Protein AF-A0A2G2ZNK8-F1 (afdb_monomer_lite)

Sequence (115 aa):
MFLFCLRTRWISGLNPLFIWFDPETQLQRLMTRDGSMEEAKSRINAQMSLDLKRSKADIVIDNTSSLEALHEQFQKVLTEITKPLTCIEFMLSRNGAFLALFSTFVSVAIFKKSS

Organism: Capsicum annuum (NCBI:txid4072)

Structure (mmCIF, N/CA/C/O backbone):
data_AF-A0A2G2ZNK8-F1
#
_entry.id   AF-A0A2G2ZNK8-F1
#
loop_
_atom_site.group_PDB
_atom_site.id
_atom_site.type_symbol
_atom_site.label_atom_id
_atom_site.label_alt_id
_atom_site.label_comp_id
_atom_site.label_asym_id
_atom_site.label_entity_id
_atom_site.label_seq_id
_atom_site.pdbx_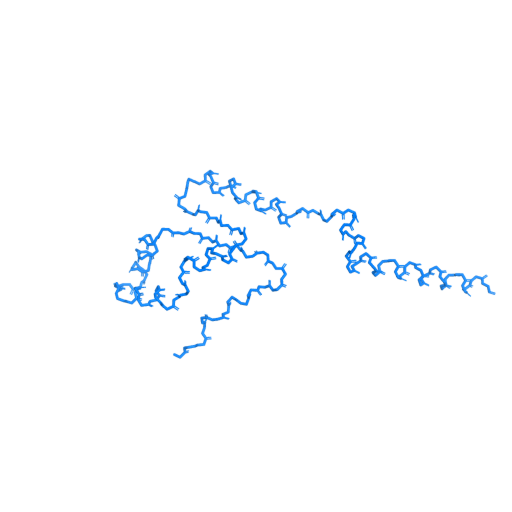PDB_ins_code
_atom_site.Cartn_x
_atom_site.Cartn_y
_atom_site.Cartn_z
_atom_site.occupancy
_atom_site.B_iso_or_equiv
_atom_site.auth_seq_id
_atom_site.auth_comp_id
_atom_site.auth_asym_id
_atom_site.auth_atom_id
_atom_site.pdbx_PDB_model_num
ATOM 1 N N . MET A 1 1 ? -0.906 -20.166 16.724 1.00 29.52 1 MET A N 1
ATOM 2 C CA . MET A 1 1 ? 0.396 -20.361 16.044 1.00 29.52 1 MET A CA 1
ATOM 3 C C . MET A 1 1 ? 0.377 -19.596 14.716 1.00 29.52 1 MET A C 1
ATOM 5 O O . MET A 1 1 ? 0.018 -20.131 13.682 1.00 29.52 1 MET A O 1
ATOM 9 N N . PHE A 1 2 ? 0.422 -18.264 14.777 1.00 25.22 2 PHE A N 1
ATOM 10 C CA . PHE A 1 2 ? 1.600 -17.438 14.439 1.00 25.22 2 PHE A CA 1
ATOM 11 C C . PHE A 1 2 ? 2.087 -17.460 12.972 1.00 25.22 2 PHE A C 1
ATOM 13 O O . PHE A 1 2 ? 3.081 -16.811 12.670 1.00 25.22 2 PHE A O 1
ATOM 20 N N . LEU A 1 3 ? 1.372 -18.108 12.040 1.00 23.27 3 LEU A N 1
ATOM 21 C CA . LEU A 1 3 ? 1.849 -18.273 10.657 1.00 23.27 3 LEU A CA 1
ATOM 22 C C . LEU A 1 3 ? 0.999 -17.630 9.541 1.00 23.27 3 LEU A C 1
ATOM 24 O O . LEU A 1 3 ? 1.182 -17.981 8.380 1.00 23.27 3 LEU A O 1
ATOM 28 N N . PHE A 1 4 ? 0.097 -16.684 9.838 1.00 24.73 4 PHE A N 1
ATOM 29 C CA . PHE A 1 4 ? -0.710 -16.034 8.782 1.00 24.73 4 PHE A CA 1
ATOM 30 C C . PHE A 1 4 ? -0.608 -14.499 8.707 1.00 24.73 4 PHE A C 1
ATOM 32 O O . PHE A 1 4 ? -1.067 -13.903 7.738 1.00 24.73 4 PHE A O 1
ATOM 39 N N . CYS A 1 5 ? 0.052 -13.831 9.661 1.00 28.08 5 CYS A N 1
ATOM 40 C CA . CYS A 1 5 ? 0.045 -12.360 9.760 1.00 28.08 5 CYS A CA 1
ATOM 41 C C . CYS A 1 5 ? 1.285 -11.656 9.157 1.00 28.08 5 CYS A C 1
ATOM 43 O O . CYS A 1 5 ? 1.599 -10.528 9.525 1.00 28.08 5 CYS A O 1
ATOM 45 N N . LEU A 1 6 ? 2.002 -12.299 8.227 1.00 28.47 6 LEU A N 1
ATOM 46 C CA . LEU A 1 6 ? 3.129 -11.690 7.493 1.00 28.47 6 LEU A CA 1
ATOM 47 C C . LEU A 1 6 ? 3.074 -11.943 5.975 1.00 28.47 6 LEU A C 1
ATOM 49 O O . LEU A 1 6 ? 4.106 -11.968 5.305 1.00 28.47 6 LEU A O 1
ATOM 53 N N . ARG A 1 7 ? 1.878 -12.123 5.394 1.00 32.88 7 ARG A N 1
ATOM 54 C CA . ARG A 1 7 ? 1.723 -12.302 3.938 1.00 32.88 7 ARG A CA 1
ATOM 55 C C . ARG A 1 7 ? 0.951 -11.178 3.243 1.00 32.88 7 ARG A C 1
ATOM 57 O O . ARG A 1 7 ? 0.235 -11.424 2.286 1.00 32.88 7 ARG A O 1
ATOM 64 N N . THR A 1 8 ? 1.197 -9.930 3.615 1.00 36.72 8 THR A N 1
ATOM 65 C CA . THR A 1 8 ? 1.380 -8.926 2.559 1.00 36.72 8 THR A CA 1
ATOM 66 C C . THR A 1 8 ? 2.879 -8.795 2.385 1.00 36.72 8 THR A C 1
ATOM 68 O O . THR A 1 8 ? 3.533 -7.937 2.976 1.00 36.72 8 THR A O 1
ATOM 71 N N . ARG A 1 9 ? 3.455 -9.726 1.618 1.00 38.31 9 ARG A N 1
ATOM 72 C CA . ARG A 1 9 ? 4.737 -9.455 0.981 1.00 38.31 9 ARG A CA 1
ATOM 73 C C . ARG A 1 9 ? 4.465 -8.215 0.150 1.00 38.31 9 ARG A C 1
ATOM 75 O O . ARG A 1 9 ? 3.712 -8.320 -0.811 1.00 38.31 9 ARG A O 1
ATOM 82 N N . TRP A 1 10 ? 4.954 -7.061 0.603 1.00 45.03 10 TRP A N 1
ATOM 83 C CA . TRP A 1 10 ? 4.979 -5.835 -0.184 1.00 45.03 10 TRP A CA 1
ATOM 84 C C . TRP A 1 10 ? 5.473 -6.270 -1.554 1.00 45.03 10 TRP A C 1
ATOM 86 O O . TRP A 1 10 ? 6.587 -6.795 -1.660 1.00 45.03 10 TRP A O 1
ATOM 96 N N . ILE A 1 11 ? 4.572 -6.270 -2.538 1.00 44.75 11 ILE A N 1
ATOM 97 C CA . ILE A 1 11 ? 4.876 -6.808 -3.856 1.00 44.75 11 ILE A CA 1
ATOM 98 C C . ILE A 1 11 ? 5.975 -5.892 -4.367 1.00 44.75 11 ILE A C 1
ATOM 100 O O . ILE A 1 11 ? 5.747 -4.705 -4.573 1.00 44.75 11 ILE A O 1
ATOM 104 N N . SER A 1 12 ? 7.198 -6.414 -4.422 1.00 38.97 12 SER A N 1
ATOM 105 C CA . SER A 1 12 ? 8.378 -5.623 -4.736 1.00 38.97 12 SER A CA 1
ATOM 106 C C . SER A 1 12 ? 8.199 -5.072 -6.150 1.00 38.97 12 SER A C 1
ATOM 108 O O . SER A 1 12 ? 8.245 -5.841 -7.107 1.00 38.97 12 SER A O 1
ATOM 110 N N . GLY A 1 13 ? 7.918 -3.770 -6.256 1.00 47.19 13 GLY A N 1
ATOM 111 C CA . GLY A 1 13 ? 7.602 -3.093 -7.517 1.00 47.19 13 GLY A CA 1
ATOM 112 C C . GLY A 1 13 ? 6.204 -2.467 -7.615 1.00 47.19 13 GLY A C 1
ATOM 113 O O . GLY A 1 13 ? 5.907 -1.894 -8.656 1.00 47.19 13 GLY A O 1
ATOM 114 N N . LEU A 1 14 ? 5.357 -2.550 -6.580 1.00 54.91 14 LEU A N 1
ATOM 115 C CA . LEU A 1 14 ? 4.084 -1.820 -6.520 1.00 54.91 14 LEU A CA 1
ATOM 116 C C . LEU A 1 14 ? 4.083 -0.791 -5.392 1.00 54.91 14 LEU A C 1
ATOM 118 O O . LEU A 1 14 ? 4.514 -1.092 -4.277 1.00 54.91 14 LEU A O 1
ATOM 122 N N . ASN A 1 15 ? 3.535 0.388 -5.689 1.00 61.84 15 ASN A N 1
ATOM 123 C CA . ASN A 1 15 ? 3.308 1.440 -4.707 1.00 61.84 15 ASN A CA 1
ATOM 124 C C . ASN A 1 15 ? 2.240 0.968 -3.705 1.00 61.84 15 ASN A C 1
ATOM 126 O O . ASN A 1 15 ? 1.122 0.630 -4.114 1.00 61.84 15 ASN A O 1
ATOM 130 N N . PRO A 1 16 ? 2.550 0.874 -2.406 1.00 64.56 16 PRO A N 1
ATOM 131 C CA . PRO A 1 16 ? 1.592 0.487 -1.383 1.00 64.56 16 PRO A CA 1
ATOM 132 C C . PRO A 1 16 ? 0.376 1.408 -1.289 1.00 64.56 16 PRO A C 1
ATOM 134 O O . PRO A 1 16 ? 0.476 2.580 -0.925 1.00 64.56 16 PRO A O 1
ATOM 137 N N . LEU A 1 17 ? -0.788 0.810 -1.543 1.00 67.19 17 LEU A N 1
ATOM 138 C CA . LEU A 1 17 ? -2.103 1.404 -1.347 1.00 67.19 17 LEU A CA 1
ATOM 139 C C . LEU A 1 17 ? -2.644 1.038 0.037 1.00 67.19 17 LEU A C 1
ATOM 141 O O . LEU A 1 17 ? -2.770 -0.143 0.371 1.00 67.19 17 LEU A O 1
ATOM 145 N N . PHE A 1 18 ? -3.019 2.039 0.824 1.00 74.50 18 PHE A N 1
ATOM 146 C CA . PHE A 1 18 ? -3.677 1.845 2.108 1.00 74.50 18 PHE A CA 1
ATOM 147 C C . PHE A 1 18 ? -5.093 2.410 2.073 1.00 74.50 18 PHE A C 1
ATOM 149 O O . PHE A 1 18 ? -5.307 3.567 1.733 1.00 74.50 18 PHE A O 1
ATOM 156 N N . ILE A 1 19 ? -6.068 1.581 2.439 1.00 75.50 19 ILE A N 1
ATOM 157 C CA . ILE A 1 19 ? -7.464 1.998 2.567 1.00 75.50 19 ILE A CA 1
ATOM 158 C C . ILE A 1 19 ? -7.706 2.293 4.043 1.00 75.50 19 ILE A C 1
ATOM 160 O O . ILE A 1 19 ? -7.658 1.381 4.873 1.00 75.50 19 ILE A O 1
ATOM 164 N N . TRP A 1 20 ? -7.928 3.563 4.362 1.00 72.25 20 TRP A N 1
ATOM 165 C CA . TRP A 1 20 ? -8.245 4.007 5.709 1.00 72.25 20 TRP A CA 1
ATOM 166 C C . TRP A 1 20 ? -9.728 3.783 6.016 1.00 72.25 20 TRP A C 1
ATOM 168 O O . TRP A 1 20 ? -10.598 3.876 5.147 1.00 72.25 20 TRP A O 1
ATOM 178 N N . PHE A 1 21 ? -9.998 3.456 7.273 1.00 73.81 21 PHE A N 1
ATOM 179 C CA . PHE A 1 21 ? -11.329 3.260 7.823 1.00 73.81 21 PHE A CA 1
ATOM 180 C C . PHE A 1 21 ? -11.354 3.782 9.256 1.00 73.81 21 PHE A C 1
ATOM 182 O O . PHE A 1 21 ? -10.347 3.731 9.967 1.00 73.81 21 PHE A O 1
ATOM 189 N N . ASP A 1 22 ? -12.528 4.236 9.674 1.00 76.00 22 ASP A N 1
ATOM 190 C CA . ASP A 1 22 ? -12.767 4.678 11.036 1.00 76.00 22 ASP A CA 1
ATOM 191 C C . ASP A 1 22 ? -12.637 3.499 12.040 1.00 76.00 22 ASP A C 1
ATOM 193 O O . ASP A 1 22 ? -13.214 2.425 11.804 1.00 76.00 22 ASP A O 1
ATOM 197 N N . PRO A 1 23 ? -11.869 3.647 13.141 1.00 75.06 23 PRO A N 1
ATOM 198 C CA . PRO A 1 23 ? -11.644 2.578 14.115 1.00 75.06 23 PRO A CA 1
ATOM 199 C C . PRO A 1 23 ? -12.921 2.050 14.776 1.00 75.06 23 PRO A C 1
ATOM 201 O O . PRO A 1 23 ? -13.013 0.850 15.050 1.00 75.06 23 PRO A O 1
ATOM 204 N N . GLU A 1 24 ? -13.917 2.908 15.015 1.00 78.69 24 GLU A N 1
ATOM 205 C CA . GLU A 1 24 ? -15.189 2.487 15.610 1.00 78.69 24 GLU A CA 1
ATOM 206 C C . GLU A 1 24 ? -15.981 1.631 14.624 1.00 78.69 24 GLU A C 1
ATOM 208 O O . GLU A 1 24 ? -16.463 0.551 14.972 1.00 78.69 24 GLU A O 1
ATOM 213 N N . THR A 1 25 ? -16.016 2.046 13.358 1.00 79.19 25 THR A N 1
ATOM 214 C CA . THR A 1 25 ? -16.620 1.276 12.266 1.00 79.19 25 THR A CA 1
ATOM 215 C C . THR A 1 25 ? -15.935 -0.083 12.084 1.00 79.19 25 THR A C 1
ATOM 217 O O . THR A 1 25 ? -16.594 -1.101 11.851 1.00 79.19 25 THR A O 1
ATOM 220 N N . GLN A 1 26 ? -14.605 -0.138 12.212 1.00 79.19 26 GLN A N 1
ATOM 221 C CA . GLN A 1 26 ? -13.853 -1.394 12.163 1.00 79.19 26 GLN A CA 1
ATOM 222 C C . GLN A 1 26 ? -14.227 -2.318 13.327 1.00 79.19 26 GLN A C 1
ATOM 224 O O . GLN A 1 26 ? -14.447 -3.516 13.118 1.00 79.19 26 GLN A O 1
ATOM 229 N N . LEU A 1 27 ? -14.309 -1.769 14.540 1.00 81.25 27 LEU A N 1
ATOM 230 C CA . LEU A 1 27 ? -14.675 -2.516 15.735 1.00 81.25 27 LEU A CA 1
ATOM 231 C C . LEU A 1 27 ? -16.105 -3.052 15.630 1.00 81.25 27 LEU A C 1
ATOM 233 O O . LEU A 1 27 ? -16.318 -4.237 15.872 1.00 81.25 27 LEU A O 1
ATOM 237 N N . GLN A 1 28 ? -17.061 -2.226 15.194 1.00 82.19 28 GLN A N 1
ATOM 238 C CA . GLN A 1 28 ? -18.442 -2.653 14.977 1.00 82.19 28 GLN A CA 1
ATOM 239 C C . GLN A 1 28 ? -18.529 -3.800 13.967 1.00 82.19 28 GLN A C 1
ATOM 241 O O . GLN A 1 28 ? -19.145 -4.819 14.263 1.00 82.19 28 GLN A O 1
ATOM 246 N N . ARG A 1 29 ? -17.849 -3.697 12.815 1.00 81.44 29 ARG A N 1
ATOM 247 C CA . ARG A 1 29 ? -17.821 -4.775 11.807 1.00 81.44 29 ARG A CA 1
ATOM 248 C C . ARG A 1 29 ? -17.258 -6.082 12.361 1.00 81.44 29 ARG A C 1
ATOM 250 O O . ARG A 1 29 ? -17.761 -7.155 12.032 1.00 81.44 29 ARG A O 1
ATOM 257 N N . LEU A 1 30 ? -16.220 -6.002 13.194 1.00 82.31 30 LEU A N 1
ATOM 258 C CA . LEU A 1 30 ? -15.644 -7.175 13.851 1.00 82.31 30 LEU A CA 1
ATOM 259 C C . LEU A 1 30 ? -16.598 -7.763 14.894 1.00 82.31 30 LEU A C 1
ATOM 261 O O . LEU A 1 30 ? -16.767 -8.977 14.928 1.00 82.31 30 LEU A O 1
ATOM 265 N N . MET A 1 31 ? -17.271 -6.924 15.683 1.00 82.50 31 MET A N 1
ATOM 266 C CA . MET A 1 31 ? -18.265 -7.366 16.663 1.00 82.50 31 MET A CA 1
ATOM 267 C C . MET A 1 31 ? -19.484 -8.018 16.002 1.00 82.50 31 MET A C 1
ATOM 269 O O . MET A 1 31 ? -19.940 -9.051 16.476 1.00 82.50 31 MET A O 1
ATOM 273 N N . THR A 1 32 ? -19.982 -7.482 14.882 1.00 81.69 32 THR A N 1
ATOM 274 C CA . THR A 1 32 ? -21.099 -8.087 14.133 1.00 81.69 32 THR A CA 1
ATOM 275 C C . THR A 1 32 ? -20.746 -9.465 13.574 1.00 81.69 32 THR A C 1
ATOM 277 O O . THR A 1 32 ? -21.618 -10.323 13.472 1.00 81.69 32 THR A O 1
ATOM 280 N N . ARG A 1 33 ? -19.479 -9.692 13.207 1.00 76.94 33 ARG A N 1
ATOM 281 C CA . ARG A 1 33 ? -19.033 -10.962 12.621 1.00 76.94 33 ARG A CA 1
ATOM 282 C C . ARG A 1 33 ? -18.638 -12.007 13.666 1.00 76.94 33 ARG A C 1
ATOM 284 O O . ARG A 1 33 ? -18.984 -13.171 13.508 1.00 76.94 33 ARG A O 1
ATOM 291 N N . ASP A 1 34 ? -17.885 -11.595 14.684 1.00 74.25 34 ASP A N 1
ATOM 292 C CA . ASP A 1 34 ? -17.198 -12.497 15.619 1.00 74.25 34 ASP A CA 1
ATOM 293 C C . ASP A 1 34 ? -17.814 -12.470 17.042 1.00 74.25 34 ASP A C 1
ATOM 295 O O . ASP A 1 34 ? -17.442 -13.268 17.895 1.00 74.25 34 ASP A O 1
ATOM 299 N N . GLY A 1 35 ? -18.778 -11.583 17.317 1.00 73.62 35 GLY A N 1
ATOM 300 C CA . GLY A 1 35 ? -19.659 -11.628 18.494 1.00 73.62 35 GLY A CA 1
ATOM 301 C C . GLY A 1 35 ? -19.097 -11.101 19.825 1.00 73.62 35 GLY A C 1
ATOM 302 O O . GLY A 1 35 ? -19.873 -10.600 20.634 1.00 73.62 35 GLY A O 1
ATOM 303 N N . SER A 1 36 ? -17.782 -11.153 20.071 1.00 79.06 36 SER A N 1
ATOM 304 C CA . SER A 1 36 ? -17.160 -10.674 21.325 1.00 79.06 36 SER A CA 1
ATOM 305 C C . SER A 1 36 ? -16.283 -9.429 21.121 1.00 79.06 36 SER A C 1
ATOM 307 O O . SER A 1 36 ? -15.450 -9.371 20.213 1.00 79.06 36 SER A O 1
ATOM 309 N N . MET A 1 37 ? -16.437 -8.430 22.001 1.00 80.88 37 MET A N 1
ATOM 310 C CA . MET A 1 37 ? -15.644 -7.191 21.985 1.00 80.88 37 MET A CA 1
ATOM 311 C C . MET A 1 37 ? -14.157 -7.452 22.263 1.00 80.88 37 MET A C 1
ATOM 313 O O . MET A 1 37 ? -13.280 -6.830 21.662 1.00 80.88 37 MET A O 1
ATOM 317 N N . GLU A 1 38 ? -13.866 -8.375 23.168 1.00 81.69 38 GLU A N 1
ATOM 318 C CA . GLU A 1 38 ? -12.531 -8.755 23.618 1.00 81.69 38 GLU A CA 1
ATOM 319 C C . GLU A 1 38 ? -11.765 -9.430 22.483 1.00 81.69 38 GLU A C 1
ATOM 321 O O . GLU A 1 38 ? -10.597 -9.120 22.238 1.00 81.69 38 GLU A O 1
ATOM 326 N N . GLU A 1 39 ? -12.447 -10.294 21.731 1.00 80.50 39 GLU A N 1
ATOM 327 C CA . GLU A 1 39 ? -11.869 -10.962 20.572 1.00 80.50 39 GLU A CA 1
ATOM 328 C C . GLU A 1 39 ? -11.625 -9.976 19.419 1.00 80.50 39 GLU A C 1
ATOM 330 O O . GLU A 1 39 ? -10.561 -10.000 18.793 1.00 80.50 39 GLU A O 1
ATOM 335 N N . ALA A 1 40 ? -12.548 -9.035 19.197 1.00 80.88 40 ALA A N 1
ATOM 336 C CA . ALA A 1 40 ? -12.376 -7.962 18.222 1.00 80.88 40 ALA A CA 1
ATOM 337 C C . ALA A 1 40 ? -11.168 -7.067 18.560 1.00 80.88 40 ALA A C 1
ATOM 339 O O . ALA A 1 40 ? -10.311 -6.838 17.704 1.00 80.88 40 ALA A O 1
ATOM 340 N N . LYS A 1 41 ? -11.037 -6.625 19.819 1.00 80.25 41 LYS A N 1
ATOM 341 C CA . LYS A 1 41 ? -9.888 -5.829 20.289 1.00 80.25 41 LYS A CA 1
ATOM 342 C C . LYS A 1 41 ? -8.574 -6.602 20.195 1.00 80.25 41 LYS A C 1
ATOM 344 O O . LYS A 1 41 ? -7.576 -6.048 19.741 1.00 80.25 41 LYS A O 1
ATOM 349 N N . SER A 1 42 ? -8.569 -7.883 20.567 1.00 81.19 42 SER A N 1
ATOM 350 C CA . SER A 1 42 ? -7.385 -8.743 20.452 1.00 81.19 42 SER A CA 1
ATOM 351 C C . SER A 1 42 ? -6.913 -8.862 18.999 1.00 81.19 42 SER A C 1
ATOM 353 O O . SER A 1 42 ? -5.724 -8.718 18.716 1.00 81.19 42 SER A O 1
ATOM 355 N N . ARG A 1 43 ? -7.843 -9.022 18.048 1.00 79.38 43 ARG A N 1
ATOM 356 C CA . ARG A 1 43 ? -7.534 -9.077 16.610 1.00 79.38 43 ARG A CA 1
ATOM 357 C C . ARG A 1 43 ? -7.029 -7.746 16.058 1.00 79.38 43 ARG A C 1
ATOM 359 O O . ARG A 1 43 ? -6.129 -7.764 15.223 1.00 79.38 43 ARG A O 1
ATOM 366 N N . ILE A 1 44 ? -7.572 -6.614 16.511 1.00 79.81 44 ILE A N 1
ATOM 367 C CA . ILE A 1 44 ? -7.068 -5.281 16.139 1.00 79.81 44 ILE A CA 1
ATOM 368 C C . ILE A 1 44 ? -5.637 -5.098 16.661 1.00 79.81 44 ILE A C 1
ATOM 370 O O . ILE A 1 44 ? -4.754 -4.728 15.893 1.00 79.81 44 ILE A O 1
ATOM 374 N N . ASN A 1 45 ? -5.386 -5.440 17.926 1.00 79.50 45 ASN A N 1
ATOM 375 C CA . ASN A 1 45 ? -4.068 -5.312 18.554 1.00 79.50 45 ASN A CA 1
ATOM 376 C C . ASN A 1 45 ? -3.024 -6.284 17.983 1.00 79.50 45 ASN A C 1
ATOM 378 O O . ASN A 1 45 ? -1.831 -5.994 18.009 1.00 79.50 45 ASN A O 1
ATOM 382 N N . ALA A 1 46 ? -3.454 -7.437 17.461 1.00 79.25 46 ALA A N 1
ATOM 383 C CA . ALA A 1 46 ? -2.579 -8.381 16.769 1.00 79.25 46 ALA A CA 1
ATOM 384 C C . ALA A 1 46 ? -2.140 -7.882 15.380 1.00 79.25 46 ALA A C 1
ATOM 386 O O . ALA A 1 46 ? -1.201 -8.427 14.795 1.00 79.25 46 ALA A O 1
ATOM 387 N N . GLN A 1 47 ? -2.815 -6.869 14.832 1.00 75.38 47 GLN A N 1
ATOM 388 C CA . GLN A 1 47 ? -2.434 -6.245 13.573 1.00 75.38 47 GLN A CA 1
ATOM 389 C C . GLN A 1 47 ? -1.463 -5.085 13.801 1.00 75.38 47 GLN A C 1
ATOM 391 O O . GLN A 1 47 ? -1.425 -4.448 14.848 1.00 75.38 47 GLN A O 1
ATOM 396 N N . MET A 1 48 ? -0.687 -4.773 12.763 1.00 74.12 48 MET A N 1
ATOM 397 C CA . MET A 1 48 ? 0.093 -3.538 12.712 1.00 74.12 48 MET A CA 1
ATOM 398 C C . MET A 1 48 ? -0.831 -2.320 12.856 1.00 74.12 48 MET A C 1
ATOM 400 O O . MET A 1 48 ? -1.864 -2.268 12.178 1.00 74.12 48 MET A O 1
ATOM 404 N N . SER A 1 49 ? -0.432 -1.352 13.690 1.00 74.25 49 SER A N 1
ATOM 405 C CA . SER A 1 49 ? -1.198 -0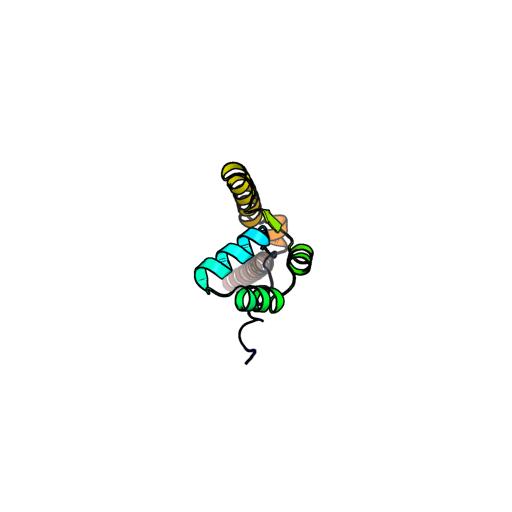.125 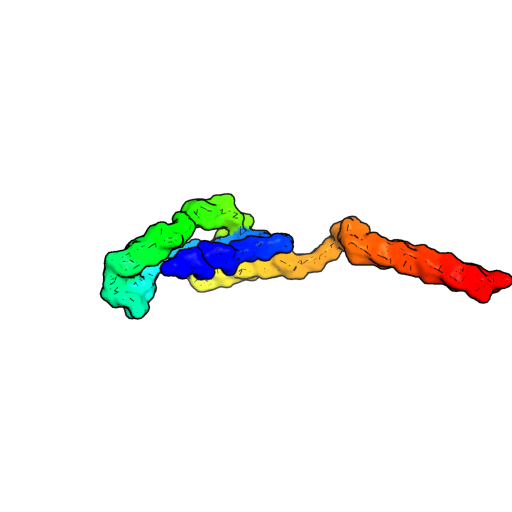13.930 1.00 74.25 49 SER A CA 1
ATOM 406 C C . SER A 1 49 ? -1.513 0.608 12.624 1.00 74.25 49 SER A C 1
ATOM 408 O O . SER A 1 49 ? -0.721 0.606 11.674 1.00 74.25 49 SER A O 1
ATOM 410 N N . LEU A 1 50 ? -2.692 1.233 12.570 1.00 70.94 50 LEU A N 1
ATOM 411 C CA . LEU A 1 50 ? -3.155 1.973 11.393 1.00 70.94 50 LEU A CA 1
ATOM 412 C C . LEU A 1 50 ? -2.197 3.114 11.037 1.00 70.94 50 LEU A C 1
ATOM 414 O O . LEU A 1 50 ? -1.936 3.337 9.858 1.00 70.94 50 LEU A O 1
ATOM 418 N N . ASP A 1 51 ? -1.591 3.747 12.040 1.00 73.38 51 ASP A N 1
ATOM 419 C CA . ASP A 1 51 ? -0.611 4.819 11.851 1.00 73.38 51 ASP A CA 1
ATOM 420 C C . ASP A 1 51 ? 0.643 4.339 11.120 1.00 73.38 51 ASP A C 1
ATOM 422 O O . ASP A 1 51 ? 1.150 5.020 10.229 1.00 73.38 51 ASP A O 1
ATOM 426 N N . LEU A 1 52 ? 1.118 3.129 11.436 1.00 73.50 52 LEU A N 1
ATOM 427 C CA . LEU A 1 52 ? 2.287 2.555 10.774 1.00 73.50 52 LEU A CA 1
ATOM 428 C C . LEU A 1 52 ? 1.967 2.080 9.351 1.00 73.50 52 LEU A C 1
ATOM 430 O O . LEU A 1 52 ? 2.848 2.064 8.494 1.00 73.50 52 LEU A O 1
ATOM 434 N N . LYS A 1 53 ? 0.717 1.691 9.076 1.00 72.38 53 LYS A N 1
ATOM 435 C CA . LYS A 1 53 ? 0.270 1.407 7.704 1.00 72.38 53 LYS A CA 1
ATOM 436 C C . LYS A 1 53 ? 0.150 2.691 6.888 1.00 72.38 53 LYS A C 1
ATOM 438 O O . LYS A 1 53 ? 0.583 2.710 5.742 1.00 72.38 53 LYS A O 1
ATOM 443 N N . ARG A 1 54 ? -0.365 3.762 7.497 1.00 69.81 54 ARG A N 1
ATOM 444 C CA . ARG A 1 54 ? -0.482 5.085 6.878 1.00 69.81 54 ARG A CA 1
ATOM 445 C C . ARG A 1 54 ? 0.883 5.672 6.528 1.00 69.81 54 ARG A C 1
ATOM 447 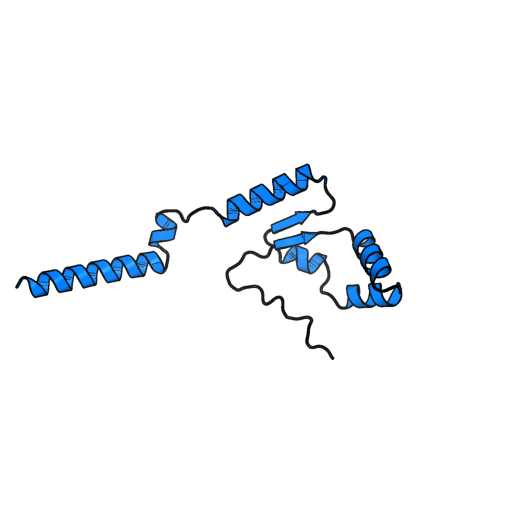O O . ARG A 1 54 ? 1.038 6.193 5.435 1.00 69.81 54 ARG A O 1
ATOM 454 N N . SER A 1 55 ? 1.874 5.557 7.413 1.00 73.38 55 SER A N 1
ATOM 455 C CA . SER A 1 55 ? 3.218 6.099 7.159 1.00 73.38 55 SER A CA 1
ATOM 456 C C . SER A 1 55 ? 4.010 5.342 6.093 1.00 73.38 55 SER A C 1
ATOM 458 O O . SER A 1 55 ? 4.979 5.874 5.563 1.00 73.38 55 SER A O 1
ATOM 460 N N . LYS A 1 56 ? 3.617 4.103 5.782 1.00 72.50 56 LYS A N 1
ATOM 461 C CA . LYS A 1 56 ? 4.271 3.257 4.775 1.00 72.50 56 LYS A CA 1
ATOM 462 C C . LYS A 1 56 ? 3.552 3.238 3.428 1.00 72.50 56 LYS A C 1
ATOM 464 O O . LYS A 1 56 ? 4.012 2.540 2.531 1.00 72.50 56 LYS A O 1
ATOM 469 N N . ALA A 1 57 ? 2.413 3.909 3.305 1.00 71.69 57 ALA A N 1
ATOM 470 C CA . ALA A 1 57 ? 1.629 3.918 2.083 1.00 71.69 57 ALA A CA 1
ATOM 471 C C . ALA A 1 57 ? 1.963 5.149 1.244 1.00 71.69 57 ALA A C 1
ATOM 473 O O . ALA A 1 57 ? 1.963 6.264 1.760 1.00 71.69 57 ALA A O 1
ATOM 474 N N . ASP A 1 58 ? 2.189 4.939 -0.049 1.00 67.19 58 ASP A N 1
ATOM 475 C CA . ASP A 1 58 ? 2.363 6.033 -1.006 1.00 67.19 58 ASP A CA 1
ATOM 476 C C . ASP A 1 58 ? 1.010 6.668 -1.348 1.00 67.19 58 ASP A C 1
ATOM 478 O O . ASP A 1 58 ? 0.925 7.851 -1.664 1.00 67.19 58 ASP A O 1
ATOM 482 N N . ILE A 1 59 ? -0.065 5.875 -1.263 1.00 71.31 59 ILE A N 1
ATOM 483 C CA . ILE A 1 59 ? -1.428 6.294 -1.582 1.00 71.31 59 ILE A CA 1
ATOM 484 C C . ILE A 1 59 ? -2.358 5.875 -0.442 1.00 71.31 59 ILE A C 1
ATOM 486 O O . ILE A 1 59 ? -2.420 4.699 -0.076 1.00 71.31 59 ILE A O 1
ATOM 490 N N . VAL A 1 60 ? -3.116 6.833 0.097 1.00 72.44 60 VAL A N 1
ATOM 491 C CA . VAL A 1 60 ? -4.133 6.603 1.133 1.00 72.44 60 VAL A CA 1
ATOM 492 C C . VAL A 1 60 ? -5.515 6.910 0.556 1.00 72.44 60 VAL A C 1
ATOM 494 O O . VAL A 1 60 ? -5.761 8.037 0.140 1.00 72.44 60 VAL A O 1
ATOM 497 N N . ILE A 1 61 ? -6.410 5.919 0.538 1.00 74.19 61 ILE A N 1
ATOM 498 C CA . ILE A 1 61 ? -7.817 6.074 0.135 1.00 74.19 61 ILE A CA 1
ATOM 499 C C . ILE A 1 61 ? -8.687 6.123 1.387 1.00 74.19 61 ILE A C 1
ATOM 501 O O . ILE A 1 61 ? -8.633 5.206 2.207 1.00 74.19 61 ILE A O 1
ATOM 505 N N . ASP A 1 62 ? -9.509 7.160 1.519 1.00 74.31 62 ASP A N 1
ATOM 506 C CA . ASP A 1 62 ? -10.421 7.321 2.650 1.00 74.31 62 ASP A CA 1
ATOM 507 C C . ASP A 1 62 ? -11.814 6.757 2.329 1.00 74.31 62 ASP A C 1
ATOM 509 O O . ASP A 1 62 ? -12.595 7.351 1.582 1.00 74.31 62 ASP A O 1
ATOM 513 N N . ASN A 1 63 ? -12.140 5.612 2.934 1.00 73.94 63 ASN A N 1
ATOM 514 C CA . ASN A 1 63 ? -13.417 4.920 2.748 1.00 73.94 63 ASN A CA 1
ATOM 515 C C . ASN A 1 63 ? -14.545 5.439 3.665 1.00 73.94 63 ASN A C 1
ATOM 517 O O . ASN A 1 63 ? -15.573 4.779 3.812 1.00 73.94 63 ASN A O 1
ATOM 521 N N . THR A 1 64 ? -14.343 6.570 4.342 1.00 70.56 64 THR A N 1
ATOM 522 C CA . THR A 1 64 ? -15.363 7.211 5.192 1.00 70.56 64 THR A CA 1
ATOM 523 C C . THR A 1 64 ? -16.016 8.427 4.535 1.00 70.56 64 THR A C 1
ATOM 525 O O . THR A 1 64 ? -17.025 8.929 5.025 1.00 70.56 64 THR A O 1
ATOM 528 N N . SER A 1 65 ? -15.462 8.879 3.408 1.00 73.56 65 SER A N 1
ATOM 529 C CA . SER A 1 65 ? -15.991 9.988 2.614 1.00 73.56 65 SER A CA 1
ATOM 530 C C . SER A 1 65 ? -17.225 9.591 1.784 1.00 73.56 65 SER A C 1
ATOM 532 O O . SER A 1 65 ? -17.643 8.430 1.772 1.00 73.56 65 SER A O 1
ATOM 534 N N . SER A 1 66 ? -17.846 10.561 1.100 1.00 81.12 66 SER A N 1
ATOM 535 C CA . SER A 1 66 ? -18.970 10.279 0.200 1.00 81.12 66 SER A CA 1
ATOM 536 C C . SER A 1 66 ? -18.552 9.366 -0.955 1.00 81.12 66 SER A C 1
ATOM 538 O O . SER A 1 66 ? -17.385 9.317 -1.352 1.00 81.12 66 SER A O 1
ATOM 540 N N . LEU A 1 67 ? -19.523 8.655 -1.531 1.00 82.38 67 LEU A N 1
ATOM 541 C CA . LEU A 1 67 ? -19.275 7.726 -2.634 1.00 82.38 67 LEU A CA 1
ATOM 542 C C . LEU A 1 67 ? -18.672 8.452 -3.848 1.00 82.38 67 LEU A C 1
ATOM 544 O O . LEU A 1 67 ? -17.773 7.922 -4.498 1.00 82.38 67 LEU A O 1
ATOM 548 N N . GLU A 1 68 ? -19.102 9.688 -4.105 1.00 80.81 68 GLU A N 1
ATOM 549 C CA . GLU A 1 68 ? -18.567 10.546 -5.163 1.00 80.81 68 GLU A CA 1
ATOM 550 C C . GLU A 1 68 ? -17.092 10.902 -4.928 1.00 80.81 68 GLU A C 1
ATOM 552 O O . GLU A 1 68 ? -16.278 10.783 -5.844 1.00 80.81 68 GLU A O 1
ATOM 557 N N . ALA A 1 69 ? -16.725 11.283 -3.699 1.00 78.00 69 ALA A N 1
ATOM 558 C CA . ALA A 1 69 ? -15.347 11.623 -3.348 1.00 78.00 69 ALA A CA 1
ATOM 559 C C . ALA A 1 69 ? -14.426 10.395 -3.423 1.00 78.00 69 ALA A C 1
ATOM 561 O O . ALA A 1 69 ? -13.305 10.479 -3.931 1.00 78.00 69 ALA A O 1
ATOM 562 N N . LEU A 1 70 ? -14.922 9.236 -2.982 1.00 82.38 70 LEU A N 1
ATOM 563 C CA . LEU A 1 70 ? -14.218 7.963 -3.100 1.00 82.38 70 LEU A CA 1
ATOM 564 C C . LEU A 1 70 ? -14.002 7.577 -4.569 1.00 82.38 70 LEU A C 1
ATOM 566 O O . LEU A 1 70 ? -12.913 7.133 -4.939 1.00 82.38 70 LEU A O 1
ATOM 570 N N . HIS A 1 71 ? -15.016 7.774 -5.416 1.00 81.88 71 HIS A N 1
ATOM 571 C CA . HIS A 1 71 ? -14.909 7.509 -6.846 1.00 81.88 71 HIS A CA 1
ATOM 572 C C . HIS A 1 71 ? -13.850 8.401 -7.499 1.00 81.88 71 HIS A C 1
ATOM 574 O O . HIS A 1 71 ? -13.016 7.904 -8.253 1.00 81.88 71 HIS A O 1
ATOM 580 N N . GLU A 1 72 ? -13.821 9.695 -7.177 1.00 82.81 72 GLU A N 1
ATOM 581 C CA . GLU A 1 72 ? -12.822 10.621 -7.714 1.00 82.81 72 GLU A CA 1
ATOM 582 C C . GLU A 1 72 ? -11.393 10.250 -7.279 1.00 82.81 72 GLU A C 1
ATOM 584 O O . GLU A 1 72 ? -10.477 10.224 -8.107 1.00 82.81 72 GLU A O 1
ATOM 589 N N . GLN A 1 73 ? -11.193 9.905 -6.001 1.00 79.50 73 GLN A N 1
ATOM 590 C CA . GLN A 1 73 ? -9.899 9.429 -5.497 1.00 79.50 73 GLN A CA 1
ATOM 591 C C . GLN A 1 73 ? -9.454 8.156 -6.223 1.00 79.50 73 GLN A C 1
ATOM 593 O O . GLN A 1 73 ? -8.307 8.056 -6.660 1.00 79.50 73 GLN A O 1
ATOM 598 N N . PHE A 1 74 ? -10.370 7.206 -6.413 1.00 83.44 74 PHE A N 1
ATOM 599 C CA . PHE A 1 74 ? -10.079 5.961 -7.113 1.00 83.44 74 PHE A CA 1
ATOM 600 C C . PHE A 1 74 ? -9.720 6.197 -8.586 1.00 83.44 74 PHE A C 1
ATOM 602 O O . PHE A 1 74 ? -8.747 5.627 -9.076 1.00 83.44 74 PHE A O 1
ATOM 609 N N . GLN A 1 75 ? -10.440 7.085 -9.279 1.00 83.06 75 GLN A N 1
ATOM 610 C CA . GLN A 1 75 ? -10.138 7.453 -10.666 1.00 83.06 75 GLN A CA 1
ATOM 611 C C . GLN A 1 75 ? -8.759 8.106 -10.808 1.00 83.06 75 GLN A C 1
ATOM 613 O O . GLN A 1 75 ? -8.027 7.792 -11.749 1.00 83.06 75 GLN A O 1
ATOM 618 N N . LYS A 1 76 ? -8.360 8.970 -9.865 1.00 81.88 76 LYS A N 1
ATOM 619 C CA . LYS A 1 76 ? -7.017 9.577 -9.860 1.00 81.88 76 LYS A CA 1
ATOM 620 C C . LYS A 1 76 ? -5.925 8.517 -9.735 1.00 81.88 76 LYS A C 1
ATOM 622 O O . LYS A 1 76 ? -5.006 8.493 -10.550 1.00 81.88 76 LYS A O 1
ATOM 627 N N . VAL A 1 77 ? -6.077 7.598 -8.784 1.00 81.44 77 VAL A N 1
ATOM 628 C CA . VAL A 1 77 ? -5.126 6.501 -8.556 1.00 81.44 77 VAL A CA 1
ATOM 629 C C . VAL A 1 77 ? -5.055 5.566 -9.761 1.00 81.44 77 VAL A C 1
ATOM 631 O O . VAL A 1 77 ? -3.964 5.221 -10.213 1.00 81.44 77 VAL A O 1
ATOM 634 N N . LEU A 1 78 ? -6.202 5.194 -10.337 1.00 80.38 78 LEU A N 1
ATOM 635 C CA . LEU A 1 78 ? -6.242 4.399 -11.563 1.00 80.38 78 LEU A CA 1
ATOM 636 C C . LEU A 1 78 ? -5.498 5.097 -12.695 1.00 80.38 78 LEU A C 1
ATOM 638 O O . LEU A 1 78 ? -4.676 4.465 -13.358 1.00 80.38 78 LEU A O 1
ATOM 642 N N . THR A 1 79 ? -5.749 6.393 -12.885 1.00 79.56 79 THR A N 1
ATOM 643 C CA . THR A 1 79 ? -5.103 7.183 -13.934 1.00 79.56 79 THR A CA 1
ATOM 644 C C . THR A 1 79 ? -3.595 7.210 -13.745 1.00 79.56 79 THR A C 1
ATOM 646 O O . THR A 1 79 ? -2.881 7.104 -14.730 1.00 79.56 79 THR A O 1
ATOM 649 N N . GLU A 1 80 ? -3.091 7.321 -12.515 1.00 77.38 80 GLU A N 1
ATOM 650 C CA . GLU A 1 80 ? -1.652 7.288 -12.228 1.00 77.38 80 GLU A CA 1
ATOM 651 C C . GLU A 1 80 ? -1.013 5.925 -12.493 1.00 77.38 80 GLU A C 1
ATOM 653 O O . GLU A 1 80 ? 0.068 5.870 -13.075 1.00 77.38 80 GLU A O 1
ATOM 658 N N . ILE A 1 81 ? -1.685 4.832 -12.132 1.00 76.88 81 ILE A N 1
ATOM 659 C CA . ILE A 1 81 ? -1.145 3.473 -12.290 1.00 76.88 81 ILE A CA 1
ATOM 660 C C . ILE A 1 81 ? -1.196 3.003 -13.752 1.00 76.88 81 ILE A C 1
ATOM 662 O O . ILE A 1 81 ? -0.369 2.198 -14.176 1.00 76.88 81 ILE A O 1
ATOM 666 N N . THR A 1 82 ? -2.158 3.494 -14.537 1.00 77.38 82 THR A N 1
ATOM 667 C CA . THR A 1 82 ? -2.355 3.086 -15.941 1.00 77.38 82 THR A CA 1
ATOM 668 C C . THR A 1 82 ? -1.667 3.986 -16.962 1.00 77.38 82 THR A C 1
ATOM 670 O O . THR A 1 82 ? -1.791 3.724 -18.162 1.00 77.38 82 THR A O 1
ATOM 673 N N . LYS A 1 83 ? -0.915 5.016 -16.540 1.00 76.75 83 LYS A N 1
ATOM 674 C CA . LYS A 1 83 ? -0.187 5.859 -17.501 1.00 76.75 83 LYS A CA 1
ATOM 675 C C . LYS A 1 83 ? 0.796 4.996 -18.296 1.00 76.75 83 LYS A C 1
ATOM 677 O O . LYS A 1 83 ? 1.613 4.297 -17.693 1.00 76.75 83 LYS A O 1
ATOM 682 N N . PRO A 1 84 ? 0.745 5.030 -19.640 1.00 75.25 84 PRO A N 1
ATOM 683 C CA . PRO A 1 84 ? 1.766 4.375 -20.434 1.00 75.25 84 PRO A CA 1
ATOM 684 C C . PRO A 1 84 ? 3.118 5.034 -20.150 1.00 75.25 84 PRO A C 1
ATOM 686 O O . PRO A 1 84 ? 3.200 6.255 -19.997 1.00 75.25 84 PRO A O 1
ATOM 689 N N . LEU A 1 85 ? 4.169 4.213 -20.101 1.00 74.56 85 LEU A N 1
ATOM 690 C CA . LEU A 1 85 ? 5.547 4.686 -19.988 1.00 74.56 85 LEU A CA 1
ATOM 691 C C . LEU A 1 85 ? 5.820 5.716 -21.084 1.00 74.56 85 LEU A C 1
ATOM 693 O O . LEU A 1 85 ? 5.498 5.500 -22.257 1.00 74.56 85 LEU A O 1
ATOM 697 N N . THR A 1 86 ? 6.446 6.824 -20.711 1.00 82.06 86 THR A N 1
ATOM 698 C CA . THR A 1 86 ? 6.922 7.799 -21.692 1.00 82.06 86 THR A CA 1
ATOM 699 C C . THR A 1 86 ? 8.028 7.185 -22.558 1.00 82.06 86 THR A C 1
ATOM 701 O O . THR A 1 86 ? 8.681 6.217 -22.167 1.00 82.06 86 THR A O 1
ATOM 704 N N . CYS A 1 87 ? 8.285 7.749 -23.744 1.00 75.88 87 CYS A N 1
ATOM 705 C CA . CYS A 1 87 ? 9.338 7.244 -24.638 1.00 75.88 87 CYS A CA 1
ATOM 706 C C . CYS A 1 87 ? 10.714 7.194 -23.943 1.00 75.88 87 CYS A C 1
ATOM 708 O O . CYS A 1 87 ? 11.457 6.231 -24.108 1.00 75.88 87 CYS A O 1
ATOM 710 N N . ILE A 1 88 ? 11.025 8.187 -23.102 1.00 82.00 88 ILE A N 1
ATOM 711 C CA . ILE A 1 88 ? 12.285 8.242 -22.345 1.00 82.00 88 ILE A CA 1
ATOM 712 C C . ILE A 1 88 ? 12.348 7.108 -21.314 1.00 82.00 88 ILE A C 1
ATOM 714 O O . ILE A 1 88 ? 13.338 6.379 -21.265 1.00 82.00 88 ILE A O 1
ATOM 718 N N . GLU A 1 89 ? 11.286 6.911 -20.530 1.00 84.50 89 GLU A N 1
ATOM 719 C CA . GLU A 1 89 ? 11.207 5.814 -19.555 1.00 84.50 89 GLU A CA 1
ATOM 720 C C . GLU A 1 89 ? 11.254 4.445 -20.237 1.00 84.50 89 GLU A C 1
ATOM 722 O O . GLU A 1 89 ? 11.896 3.524 -19.737 1.00 84.50 89 GLU A O 1
ATOM 727 N N . PHE A 1 90 ? 10.632 4.309 -21.410 1.00 86.75 90 PHE A N 1
ATOM 728 C CA . PHE A 1 90 ? 10.695 3.094 -22.210 1.00 86.75 90 PHE A CA 1
ATOM 729 C C . PHE A 1 90 ? 12.119 2.812 -22.707 1.00 86.75 90 PHE A C 1
ATOM 731 O O . PHE A 1 90 ? 12.578 1.675 -22.591 1.00 86.75 90 PHE A O 1
ATOM 738 N N . MET A 1 91 ? 12.843 3.823 -23.197 1.00 80.06 91 MET A N 1
ATOM 739 C CA . MET A 1 91 ? 14.230 3.667 -23.660 1.00 80.06 91 MET A CA 1
ATOM 740 C C . MET A 1 91 ? 15.198 3.332 -22.521 1.00 80.06 91 MET A C 1
ATOM 742 O O . MET A 1 91 ? 16.127 2.553 -22.723 1.00 80.06 91 MET A O 1
ATOM 746 N N . LEU A 1 92 ? 14.957 3.860 -21.317 1.00 84.81 92 LEU A N 1
ATOM 747 C CA . LEU A 1 92 ? 15.714 3.517 -20.106 1.00 84.81 92 LEU A CA 1
ATOM 748 C C . LEU A 1 92 ? 15.265 2.191 -19.468 1.00 84.81 92 LEU A C 1
ATOM 750 O O . LEU A 1 92 ? 15.943 1.663 -18.583 1.00 84.81 92 LEU A O 1
ATOM 754 N N . SER A 1 93 ? 14.134 1.631 -19.903 1.00 89.38 93 SER A N 1
ATOM 755 C CA . SER A 1 93 ? 13.637 0.357 -19.397 1.00 89.38 93 SER A CA 1
ATOM 756 C C . SER A 1 93 ? 14.471 -0.822 -19.903 1.00 89.38 93 SER A C 1
ATOM 758 O O . SER A 1 93 ? 15.089 -0.795 -20.970 1.00 89.38 93 SER A O 1
ATOM 760 N N . ARG A 1 94 ? 14.403 -1.935 -19.166 1.00 89.94 94 ARG A N 1
ATOM 761 C CA . ARG A 1 94 ? 15.021 -3.206 -19.566 1.00 89.94 94 ARG A CA 1
ATOM 762 C C . ARG A 1 94 ? 14.549 -3.674 -20.948 1.00 89.94 94 ARG A C 1
ATOM 764 O O . ARG A 1 94 ? 15.344 -4.198 -21.721 1.00 89.94 94 ARG A O 1
ATOM 771 N N . ASN A 1 95 ? 13.272 -3.462 -21.264 1.00 87.94 95 ASN A N 1
ATOM 772 C CA . ASN A 1 95 ? 12.697 -3.840 -22.553 1.00 87.94 95 ASN A CA 1
ATOM 773 C C . ASN A 1 95 ? 13.254 -2.974 -23.693 1.00 87.94 95 ASN A C 1
ATOM 775 O O . ASN A 1 95 ? 13.545 -3.505 -24.763 1.00 87.94 95 ASN A O 1
ATOM 779 N N . GLY A 1 96 ? 13.469 -1.677 -23.448 1.00 89.25 96 GLY A N 1
ATOM 780 C CA . GLY A 1 96 ? 14.138 -0.778 -24.392 1.00 89.25 96 GLY A CA 1
ATOM 781 C C . GLY A 1 96 ? 15.570 -1.225 -24.695 1.00 89.25 96 GLY A C 1
ATOM 782 O O . GLY A 1 96 ? 15.945 -1.357 -25.860 1.00 89.25 96 GLY A O 1
ATOM 783 N N . ALA A 1 97 ? 16.339 -1.569 -23.657 1.00 91.06 97 ALA A N 1
ATOM 784 C CA . ALA A 1 97 ? 17.696 -2.094 -23.815 1.00 91.06 97 ALA A CA 1
ATOM 785 C C . ALA A 1 97 ? 17.732 -3.404 -24.627 1.00 91.06 97 ALA A C 1
ATOM 787 O O . ALA A 1 97 ? 18.569 -3.563 -25.516 1.00 91.06 97 ALA A O 1
ATOM 788 N N . PHE A 1 98 ? 16.797 -4.329 -24.380 1.00 94.00 98 PHE A N 1
ATOM 789 C CA . PHE A 1 98 ? 16.693 -5.563 -25.164 1.00 94.00 98 PHE A CA 1
ATOM 790 C C . PHE A 1 98 ? 16.370 -5.305 -26.636 1.00 94.00 98 PHE A C 1
ATOM 792 O O . PHE A 1 98 ? 16.971 -5.943 -27.499 1.00 94.00 98 PHE A O 1
ATOM 799 N N . LEU A 1 99 ? 15.465 -4.368 -26.938 1.00 91.81 99 LEU A N 1
ATOM 800 C CA . LEU A 1 99 ? 15.116 -4.025 -28.317 1.00 91.81 99 LEU A CA 1
ATOM 801 C C . LEU A 1 99 ? 16.328 -3.477 -29.086 1.00 91.81 99 LEU A C 1
ATOM 803 O O . LEU A 1 99 ? 16.552 -3.865 -30.232 1.00 91.81 99 LEU A O 1
ATOM 807 N N . ALA A 1 100 ? 17.137 -2.630 -28.446 1.00 90.81 100 ALA A N 1
ATOM 808 C CA . ALA A 1 100 ? 18.361 -2.083 -29.033 1.00 90.81 100 ALA A CA 1
ATOM 809 C C . ALA A 1 100 ? 19.434 -3.163 -29.284 1.00 90.81 100 ALA A C 1
ATOM 811 O O . ALA A 1 100 ? 20.087 -3.189 -30.330 1.00 90.81 100 ALA A O 1
ATOM 812 N N . LEU A 1 101 ? 19.607 -4.103 -28.352 1.00 93.44 101 LEU A N 1
ATOM 813 C CA . LEU A 1 101 ? 20.545 -5.216 -28.531 1.00 93.44 101 LEU A CA 1
ATOM 814 C C . LEU A 1 101 ? 20.069 -6.198 -29.607 1.00 93.44 101 LEU A C 1
ATOM 816 O O . LEU A 1 101 ? 20.860 -6.670 -30.420 1.00 93.44 101 LEU A O 1
ATOM 820 N N . PHE A 1 102 ? 18.769 -6.482 -29.654 1.00 94.94 102 PHE A N 1
ATOM 821 C CA . PHE A 1 102 ? 18.203 -7.350 -30.678 1.00 94.94 102 PHE A CA 1
ATOM 822 C C . PHE A 1 102 ? 18.316 -6.722 -32.072 1.00 94.94 102 PHE A C 1
ATOM 824 O O . PHE A 1 102 ? 18.702 -7.408 -33.016 1.00 94.94 102 PHE A O 1
ATOM 831 N N . SER A 1 103 ? 18.054 -5.418 -32.212 1.00 91.19 103 SER A N 1
ATOM 832 C CA . SER A 1 103 ? 18.150 -4.731 -33.505 1.00 91.19 103 SER A CA 1
ATOM 833 C C . SER A 1 103 ? 19.580 -4.704 -34.047 1.00 91.19 103 SER A C 1
ATOM 835 O O . SER A 1 103 ? 19.791 -4.957 -35.235 1.00 91.19 103 SER A O 1
ATOM 837 N N . THR A 1 104 ? 20.575 -4.474 -33.189 1.00 90.44 104 THR A N 1
ATOM 838 C CA . THR A 1 104 ? 21.993 -4.529 -33.575 1.00 90.44 104 THR A CA 1
ATOM 839 C C . THR A 1 104 ? 22.420 -5.946 -33.951 1.00 90.44 104 THR A C 1
ATOM 841 O O . THR A 1 104 ? 23.048 -6.130 -34.993 1.00 90.44 104 THR A O 1
ATOM 844 N N . PHE A 1 105 ? 22.014 -6.962 -33.183 1.00 95.00 105 PHE A N 1
ATOM 845 C CA . PHE A 1 105 ? 22.295 -8.365 -33.500 1.00 95.00 105 PHE A CA 1
ATOM 846 C C . PHE A 1 105 ? 21.683 -8.796 -34.840 1.00 95.00 105 PHE A C 1
ATOM 848 O O . PHE A 1 105 ? 22.376 -9.373 -35.678 1.00 95.00 105 PHE A O 1
ATOM 855 N N . VAL A 1 106 ? 20.405 -8.475 -35.074 1.00 93.94 106 VAL A N 1
ATOM 856 C CA . VAL A 1 106 ? 19.716 -8.756 -36.343 1.00 93.94 106 VAL A CA 1
ATOM 857 C C . VAL A 1 106 ? 20.405 -8.035 -37.498 1.00 93.94 106 VAL A C 1
ATOM 859 O O . VAL A 1 106 ? 20.652 -8.652 -38.531 1.00 93.94 106 VAL A O 1
ATOM 862 N N . SER A 1 107 ? 20.783 -6.767 -37.315 1.00 89.31 107 SER A N 1
ATOM 863 C CA . SER A 1 107 ? 21.508 -6.000 -38.335 1.00 89.31 107 SER A CA 1
ATOM 864 C C . SER A 1 107 ? 22.832 -6.678 -38.696 1.00 89.31 107 SER A C 1
ATOM 866 O O . SER A 1 107 ? 23.083 -6.945 -39.868 1.00 89.31 107 SER A O 1
ATOM 868 N N . VAL A 1 108 ? 23.648 -7.053 -37.706 1.00 92.19 108 VAL A N 1
ATOM 869 C CA . VAL A 1 108 ? 24.925 -7.757 -37.927 1.00 92.19 108 VAL A CA 1
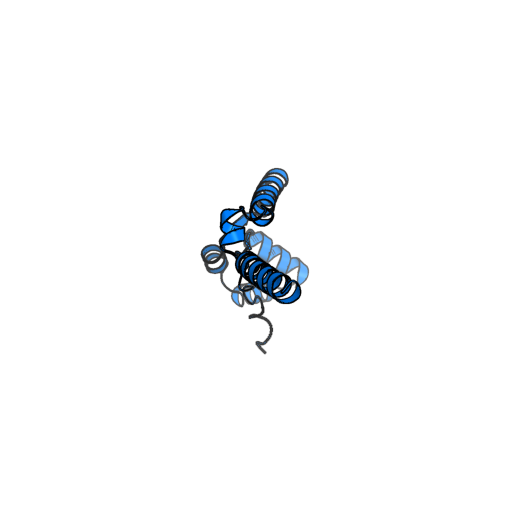ATOM 870 C C . VAL A 1 108 ? 24.714 -9.113 -38.610 1.00 92.19 108 VAL A C 1
ATOM 872 O O . VAL A 1 108 ? 25.459 -9.463 -39.525 1.00 92.19 108 VAL A O 1
ATOM 875 N N . ALA A 1 109 ? 23.690 -9.871 -38.212 1.00 90.44 109 ALA A N 1
ATOM 876 C CA . ALA A 1 109 ? 23.371 -11.16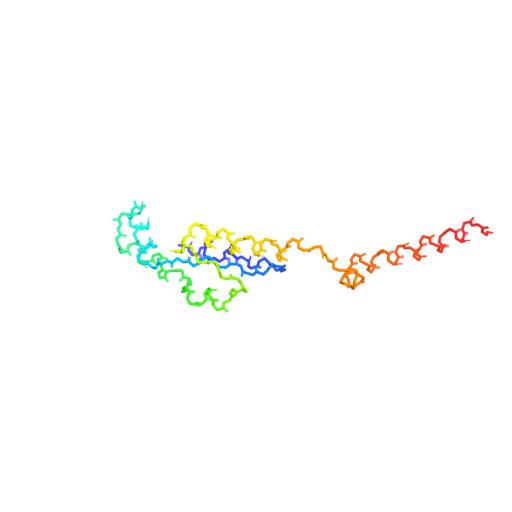1 -38.817 1.00 90.44 109 ALA A CA 1
ATOM 877 C C . ALA A 1 109 ? 22.936 -11.032 -40.287 1.00 90.44 109 ALA A C 1
ATOM 879 O O . ALA A 1 109 ? 23.362 -11.832 -41.120 1.00 90.44 109 ALA A O 1
ATOM 880 N N . ILE A 1 110 ? 22.134 -10.016 -40.622 1.00 90.75 110 ILE A N 1
ATOM 881 C CA . ILE A 1 110 ? 21.730 -9.722 -42.005 1.00 90.75 110 ILE A CA 1
ATOM 882 C C . ILE A 1 110 ? 22.948 -9.317 -42.840 1.00 90.75 110 ILE A C 1
ATOM 884 O O . ILE A 1 110 ? 23.156 -9.876 -43.916 1.00 90.75 110 ILE A O 1
ATOM 888 N N . PHE A 1 111 ? 23.788 -8.410 -42.329 1.00 85.25 111 PHE A N 1
ATOM 889 C CA . PHE A 1 111 ? 25.013 -7.984 -43.014 1.00 85.25 111 PHE A CA 1
ATOM 890 C C . PHE A 1 111 ? 25.958 -9.160 -43.284 1.00 85.25 111 PHE A C 1
ATOM 892 O O . PHE A 1 111 ? 26.482 -9.283 -44.386 1.00 85.25 111 PHE A O 1
ATOM 899 N N . LYS A 1 112 ? 26.122 -10.072 -42.319 1.00 80.81 112 LYS A N 1
ATOM 900 C CA . LYS A 1 112 ? 26.964 -11.265 -42.479 1.00 80.81 112 LYS A CA 1
ATOM 901 C C . LYS A 1 112 ? 26.370 -12.311 -43.432 1.00 80.81 112 LYS A C 1
ATOM 903 O O . LYS A 1 112 ? 27.121 -13.099 -43.983 1.00 80.81 112 LYS A O 1
ATOM 908 N N . LYS A 1 113 ? 25.046 -12.342 -43.618 1.00 81.94 113 LYS A N 1
ATOM 909 C CA . LYS A 1 113 ? 24.370 -13.239 -44.575 1.00 81.94 113 LYS A CA 1
ATOM 910 C C . LYS A 1 113 ? 24.439 -12.731 -46.022 1.00 81.94 113 LYS A C 1
ATOM 912 O O . LYS A 1 113 ? 24.290 -13.528 -46.941 1.00 81.94 113 LYS A O 1
ATOM 917 N N . SER A 1 114 ? 24.597 -11.422 -46.216 1.00 69.19 114 SER A N 1
ATOM 918 C CA . SER A 1 114 ? 24.655 -10.794 -47.543 1.00 69.19 114 SER A CA 1
ATOM 919 C C . SER A 1 114 ? 26.075 -10.690 -48.123 1.00 69.19 114 SER A C 1
ATOM 921 O O . SER A 1 114 ? 26.209 -10.245 -49.263 1.00 69.19 114 SER A O 1
ATOM 923 N N . SER A 1 115 ? 27.104 -11.060 -47.353 1.00 60.28 115 SER A N 1
ATOM 924 C CA . SER A 1 115 ? 28.503 -11.177 -47.788 1.00 60.28 115 SER A CA 1
ATOM 925 C C . SER A 1 115 ? 28.896 -12.636 -47.960 1.00 60.28 115 SER A C 1
ATOM 927 O O . SER A 1 115 ? 29.854 -12.850 -48.732 1.00 60.28 115 SER A O 1
#

Secondary structure (DSSP, 8-state):
---STT-----TTSPPEEEE--HHHHHHHHHHHH--HHHHHHHHHTSPPHHHHHHT-SEEEETTS-HHHHHHHHHHHHHHHTPPPPHHHHHHSHHHHHHHHHHHHHHHHHHHH--

InterPro domains:
  IPR001977 Dephospho-CoA kinase [PF01121] (17-67)
  IPR001977 Dephospho-CoA kinase [PS51219] (1-92)
  IPR027417 P-loop containing nucleoside triphosphate hydrolase [G3DSA:3.40.50.300] (12-86)
  IPR027417 P-loop containing nucleoside triphosphate hydrolase [SSF52540] (17-83)

pLDDT: mean 74.34, std 16.3, range [23.27, 95.0]

Radius of gyration: 24.1 Å; chains: 1; bounding box: 50×32×71 Å

Foldseek 3Di:
DPPPQPPPPVPVPDAAEAEDDDPVVQLVVCCVPVVDSVVSVVVQVVHDDPVVSVVRGPHYQYPVDDPVVSVVSVVVVVCVVPDPDDPVRCCVDPVVVVVVVVVVVVVVVVVVVVD